Protein AF-A0A9P7BJ78-F1 (afdb_monomer_lite)

Structure (mmCIF, N/CA/C/O backbone):
data_AF-A0A9P7BJ78-F1
#
_entry.id   AF-A0A9P7BJ78-F1
#
loop_
_atom_site.group_PDB
_atom_site.id
_atom_site.type_symbol
_atom_site.label_atom_id
_atom_site.label_alt_id
_atom_site.label_comp_id
_atom_site.label_asym_id
_atom_site.label_entity_id
_atom_site.label_seq_id
_atom_site.pdbx_PDB_ins_code
_atom_site.Cartn_x
_atom_site.Cartn_y
_atom_site.Cartn_z
_atom_site.occupancy
_atom_site.B_iso_or_equiv
_atom_site.auth_seq_id
_atom_site.auth_comp_id
_atom_site.auth_asym_id
_atom_site.auth_atom_id
_atom_site.pdbx_PDB_model_num
ATOM 1 N N . MET A 1 1 ? 22.938 -1.526 15.976 1.00 48.50 1 MET A N 1
ATOM 2 C CA . MET A 1 1 ? 23.936 -1.817 17.031 1.00 48.50 1 MET A CA 1
ATOM 3 C C . MET A 1 1 ? 25.176 -2.403 16.374 1.00 48.50 1 MET A C 1
ATOM 5 O O . MET A 1 1 ? 25.022 -3.324 15.586 1.00 48.50 1 MET A O 1
ATOM 9 N N . GLY A 1 2 ? 26.363 -1.839 16.622 1.00 71.44 2 GLY A N 1
ATOM 10 C CA . GLY A 1 2 ? 27.631 -2.376 16.109 1.00 71.44 2 GLY A CA 1
ATOM 11 C C . GLY A 1 2 ? 28.585 -1.381 15.440 1.00 71.44 2 GLY A C 1
ATOM 12 O O . GLY A 1 2 ? 29.592 -1.826 14.941 1.00 71.44 2 GLY A O 1
ATOM 13 N N . LEU A 1 3 ? 28.335 -0.074 15.386 1.00 77.94 3 LEU A N 1
ATOM 14 C CA . LEU A 1 3 ? 29.114 0.874 14.555 1.00 77.94 3 LEU A CA 1
ATOM 15 C C . LEU A 1 3 ? 30.583 1.090 14.963 1.00 77.94 3 LEU A C 1
ATOM 17 O O . LEU A 1 3 ? 31.305 1.812 14.283 1.00 77.94 3 LEU A O 1
ATOM 21 N N . VAL A 1 4 ? 31.028 0.485 16.060 1.00 85.25 4 VAL A N 1
ATOM 22 C CA . VAL A 1 4 ? 32.379 0.651 16.591 1.00 85.25 4 VAL A CA 1
ATOM 23 C C . VAL A 1 4 ? 33.010 -0.701 16.902 1.00 85.25 4 VAL A C 1
ATOM 25 O O . VAL A 1 4 ? 32.317 -1.633 17.315 1.00 85.25 4 VAL A O 1
ATOM 28 N N . ILE A 1 5 ? 34.322 -0.789 16.694 1.00 82.81 5 ILE A N 1
ATOM 29 C CA . ILE A 1 5 ? 35.184 -1.910 17.082 1.00 82.81 5 ILE A CA 1
ATOM 30 C C . ILE A 1 5 ? 36.215 -1.382 18.082 1.00 82.81 5 ILE A C 1
ATOM 32 O O . ILE A 1 5 ? 36.812 -0.331 17.863 1.00 82.81 5 ILE A O 1
ATOM 36 N N . GLY A 1 6 ? 36.414 -2.103 19.186 1.00 86.38 6 GLY A N 1
ATOM 37 C CA . GLY A 1 6 ? 37.471 -1.819 20.156 1.00 86.38 6 GLY A CA 1
ATOM 38 C C . GLY A 1 6 ? 38.662 -2.751 19.956 1.00 86.38 6 GLY A C 1
ATOM 39 O O . GLY A 1 6 ? 38.485 -3.968 19.961 1.00 86.38 6 GLY A O 1
ATOM 40 N N . GLU A 1 7 ? 39.864 -2.191 19.822 1.00 85.38 7 GLU A N 1
ATOM 41 C CA . GLU A 1 7 ? 41.129 -2.930 19.819 1.00 85.38 7 GLU A CA 1
ATOM 42 C C . GLU A 1 7 ? 41.904 -2.632 21.111 1.00 85.38 7 GLU A C 1
ATOM 44 O O . GLU A 1 7 ? 42.214 -1.477 21.429 1.00 85.38 7 GLU A O 1
ATOM 49 N N . ILE A 1 8 ? 42.227 -3.679 21.878 1.00 84.00 8 ILE A N 1
ATOM 50 C CA . ILE A 1 8 ? 42.949 -3.543 23.151 1.00 84.00 8 ILE A CA 1
ATOM 51 C C . ILE A 1 8 ? 44.309 -2.877 22.895 1.00 84.00 8 ILE A C 1
ATOM 53 O O . ILE A 1 8 ? 45.098 -3.343 22.079 1.00 84.00 8 ILE A O 1
ATOM 57 N N . GLY A 1 9 ? 44.574 -1.772 23.598 1.00 87.88 9 GLY A N 1
ATOM 58 C CA . GLY A 1 9 ? 45.822 -1.005 23.490 1.00 87.88 9 GLY A CA 1
ATOM 59 C C . GLY A 1 9 ? 45.888 -0.014 22.322 1.00 87.88 9 GLY A C 1
ATOM 60 O O . GLY A 1 9 ? 46.856 0.734 22.234 1.00 87.88 9 GLY A O 1
ATOM 61 N N . ARG A 1 10 ? 44.873 0.027 21.447 1.00 82.19 10 ARG A N 1
ATOM 62 C CA . ARG A 1 10 ? 44.829 0.924 20.272 1.00 82.19 10 ARG A CA 1
ATOM 63 C C . ARG A 1 10 ? 43.605 1.839 20.250 1.00 82.19 10 ARG A C 1
ATOM 65 O O . ARG A 1 10 ? 43.621 2.868 19.585 1.00 82.19 10 ARG A O 1
ATOM 72 N N . GLY A 1 11 ? 42.590 1.513 21.048 1.00 89.00 11 GLY A N 1
ATOM 73 C CA . GLY A 1 11 ? 41.412 2.346 21.259 1.00 89.00 11 GLY A CA 1
ATOM 74 C C . GLY A 1 11 ? 40.192 1.843 20.496 1.00 89.00 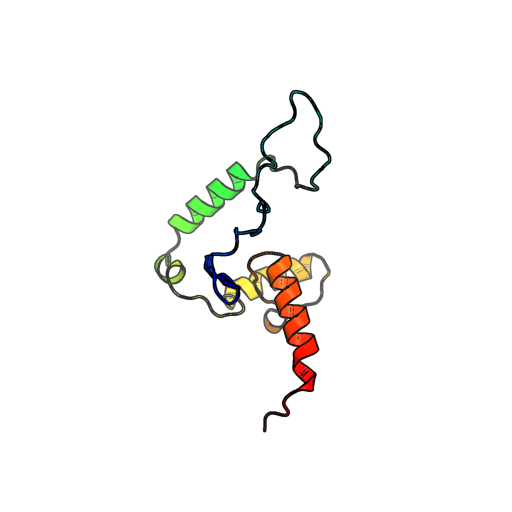11 GLY A C 1
ATOM 75 O O . GLY A 1 11 ? 40.115 0.681 20.097 1.00 89.00 11 GLY A O 1
ATOM 76 N N . THR A 1 12 ? 39.209 2.724 20.339 1.00 90.81 12 THR A N 1
ATOM 77 C CA . THR A 1 12 ? 37.926 2.411 19.705 1.00 90.81 12 THR A CA 1
ATOM 78 C C . THR A 1 12 ? 37.847 3.103 18.357 1.00 90.81 12 THR A C 1
ATOM 80 O O . THR A 1 12 ? 37.977 4.322 18.270 1.00 90.81 12 THR A O 1
ATOM 83 N N . TYR A 1 13 ? 37.589 2.325 17.315 1.00 83.88 13 TYR A N 1
ATOM 84 C CA . TYR A 1 13 ? 37.476 2.793 15.943 1.00 83.88 13 TYR A CA 1
ATOM 85 C C . TYR A 1 13 ? 36.028 2.703 15.479 1.00 83.88 13 TYR A C 1
ATOM 87 O O . TYR A 1 13 ? 35.292 1.781 15.839 1.00 83.88 13 TYR A O 1
ATOM 95 N N . VAL A 1 14 ? 35.613 3.658 14.650 1.00 85.38 14 VAL A N 1
ATOM 96 C CA . VAL A 1 14 ? 34.352 3.550 13.915 1.00 85.38 14 VAL A CA 1
ATOM 97 C C . VAL A 1 14 ? 34.566 2.515 12.818 1.00 85.38 14 VAL A C 1
ATOM 99 O O . VAL A 1 14 ? 35.480 2.653 12.007 1.00 85.38 14 VAL A O 1
ATOM 102 N N . ARG A 1 15 ? 33.756 1.452 12.812 1.00 75.00 15 ARG A N 1
ATOM 103 C CA . ARG A 1 15 ? 33.815 0.450 11.749 1.00 75.00 15 ARG A CA 1
ATOM 104 C C . ARG A 1 15 ? 33.425 1.135 10.443 1.00 75.00 15 ARG A C 1
ATOM 106 O O . ARG A 1 15 ? 32.388 1.797 10.397 1.00 75.00 15 ARG A O 1
ATOM 113 N N . GLU A 1 16 ? 34.219 0.929 9.395 1.00 67.69 16 GLU A N 1
ATOM 114 C CA . GLU A 1 16 ? 33.847 1.323 8.039 1.00 67.69 16 GLU A CA 1
ATOM 115 C C . GLU A 1 16 ? 32.436 0.799 7.752 1.00 67.69 16 GLU A C 1
ATOM 117 O O . GLU A 1 16 ? 32.112 -0.364 8.030 1.00 67.69 16 GLU A O 1
ATOM 122 N N . ALA A 1 17 ? 31.549 1.680 7.299 1.00 61.41 17 ALA A N 1
ATOM 123 C CA . ALA A 1 17 ? 30.195 1.282 6.983 1.00 61.41 17 ALA A CA 1
ATOM 124 C C . ALA A 1 17 ? 30.240 0.351 5.764 1.00 61.41 17 ALA A C 1
ATOM 126 O O . ALA A 1 17 ? 30.045 0.785 4.637 1.00 61.41 17 ALA A O 1
ATOM 127 N N . PHE A 1 18 ? 30.390 -0.957 5.986 1.00 57.66 18 PHE A N 1
ATOM 128 C CA . PHE A 1 18 ? 29.822 -1.972 5.100 1.00 57.66 18 PHE A CA 1
ATOM 129 C C . PHE A 1 18 ? 28.303 -1.943 5.280 1.00 57.66 18 PHE A C 1
ATOM 131 O O . PHE A 1 18 ? 27.667 -2.865 5.783 1.00 57.66 18 PHE A O 1
ATOM 138 N N . GLY A 1 19 ? 27.728 -0.788 4.980 1.00 50.78 19 GLY A N 1
ATOM 139 C CA . GLY A 1 19 ? 26.309 -0.551 4.929 1.00 50.78 19 GLY A CA 1
ATOM 140 C C . GLY A 1 19 ? 26.002 -0.447 3.464 1.00 50.78 19 GLY A C 1
ATOM 141 O O . GLY A 1 19 ? 26.400 0.541 2.861 1.00 50.78 19 GLY A O 1
ATOM 142 N N . ALA A 1 20 ? 25.383 -1.508 2.944 1.00 55.41 20 ALA A N 1
ATOM 143 C CA . ALA A 1 20 ? 24.626 -1.530 1.711 1.00 55.41 20 ALA A CA 1
ATOM 144 C C . ALA A 1 20 ? 25.075 -0.437 0.736 1.00 55.41 20 ALA A C 1
ATOM 146 O O . ALA A 1 20 ? 24.564 0.684 0.797 1.00 55.41 20 ALA A O 1
ATOM 147 N N . GLN A 1 21 ? 25.939 -0.787 -0.231 1.00 53.22 21 GLN A N 1
ATOM 148 C CA . GLN A 1 21 ? 25.643 -0.272 -1.567 1.00 53.22 21 GLN A CA 1
ATOM 149 C C . GLN A 1 21 ? 24.161 -0.528 -1.700 1.00 53.22 21 GLN A C 1
ATOM 151 O O . GLN A 1 21 ? 23.744 -1.686 -1.565 1.00 53.22 21 GLN A O 1
ATOM 156 N N . GLY A 1 22 ? 23.376 0.547 -1.648 1.00 48.47 22 GLY A N 1
ATOM 157 C CA . GLY A 1 22 ? 21.963 0.383 -1.439 1.00 48.47 22 GLY A CA 1
ATOM 158 C C . GLY A 1 22 ? 21.486 -0.607 -2.490 1.00 48.47 22 GLY A C 1
ATOM 159 O O . GLY A 1 22 ? 22.097 -0.778 -3.551 1.00 48.47 22 GLY A O 1
ATOM 160 N N . MET A 1 23 ? 20.274 -1.086 -2.324 1.00 48.94 23 MET A N 1
ATOM 161 C CA . MET A 1 23 ? 19.417 -0.996 -3.496 1.00 48.94 23 MET A CA 1
ATOM 162 C C . MET A 1 23 ? 19.302 0.499 -3.859 1.00 48.94 23 MET A C 1
ATOM 164 O O . MET A 1 23 ? 18.253 1.110 -3.705 1.00 48.94 23 MET A O 1
ATOM 168 N N . ALA A 1 24 ? 20.420 1.142 -4.214 1.00 47.59 24 ALA A N 1
ATOM 169 C CA . ALA A 1 24 ? 20.447 2.369 -4.932 1.00 47.59 24 ALA A CA 1
ATOM 170 C C . ALA A 1 24 ? 19.634 2.000 -6.152 1.00 47.59 24 ALA A C 1
ATOM 172 O O . ALA A 1 24 ? 19.904 1.001 -6.829 1.00 47.59 24 ALA A O 1
ATOM 173 N N . CYS A 1 25 ? 18.591 2.774 -6.385 1.00 48.50 25 CYS A N 1
ATOM 174 C CA . CYS A 1 25 ? 17.956 2.860 -7.678 1.00 48.50 25 CYS A CA 1
ATOM 175 C C . CYS A 1 25 ? 18.974 3.380 -8.718 1.00 48.50 25 CYS A C 1
ATOM 177 O O . CYS A 1 25 ? 18.691 4.332 -9.426 1.00 48.50 25 CYS A O 1
ATOM 179 N N . ASP A 1 26 ? 20.148 2.759 -8.832 1.00 47.53 26 ASP A N 1
ATOM 180 C CA . ASP A 1 26 ? 21.079 2.879 -9.952 1.00 47.53 26 ASP A CA 1
ATOM 181 C C . ASP A 1 26 ? 20.598 2.041 -11.143 1.00 47.53 26 ASP A C 1
ATOM 183 O O . ASP A 1 26 ? 21.270 1.921 -12.160 1.00 47.53 26 ASP A O 1
ATOM 187 N N . MET A 1 27 ? 19.372 1.522 -11.066 1.00 52.94 27 MET A N 1
ATOM 188 C CA . MET A 1 27 ? 18.676 0.883 -12.177 1.00 52.94 27 MET A CA 1
ATOM 189 C C . MET A 1 27 ? 18.346 1.865 -13.323 1.00 52.94 27 MET A C 1
ATOM 191 O O . MET A 1 27 ? 17.849 1.457 -14.364 1.00 52.94 27 MET A O 1
ATOM 195 N N . LEU A 1 28 ? 18.591 3.169 -13.139 1.00 52.75 28 LEU A N 1
ATOM 196 C CA . LEU A 1 28 ? 18.371 4.207 -14.153 1.00 52.75 28 LEU A CA 1
ATOM 197 C C . LEU A 1 28 ? 19.614 4.536 -14.991 1.00 52.75 28 LEU A C 1
ATOM 199 O O . LEU A 1 28 ? 19.520 5.349 -15.912 1.00 52.75 28 LEU A O 1
ATOM 203 N N . ALA A 1 29 ? 20.759 3.895 -14.740 1.00 53.47 29 ALA A N 1
ATOM 204 C CA . ALA A 1 29 ? 21.894 3.963 -15.652 1.00 53.47 29 ALA A CA 1
ATOM 205 C C . ALA A 1 29 ? 21.656 2.999 -16.823 1.00 53.47 29 ALA A C 1
ATOM 207 O O . ALA A 1 29 ? 22.213 1.905 -16.877 1.00 53.47 29 ALA A O 1
ATOM 208 N N . GLY A 1 30 ? 20.789 3.404 -17.755 1.00 56.53 30 GLY A N 1
ATOM 209 C CA . GLY A 1 30 ? 20.572 2.683 -19.002 1.00 56.53 30 GLY A CA 1
ATOM 210 C C . GLY A 1 30 ? 21.911 2.421 -19.689 1.00 56.53 30 GLY A C 1
ATOM 211 O O . GLY A 1 30 ? 22.586 3.353 -20.130 1.00 56.53 30 GLY A O 1
ATOM 212 N N . LEU A 1 31 ? 22.305 1.150 -19.763 1.00 56.50 31 LEU A N 1
ATOM 213 C CA . LEU A 1 31 ? 23.425 0.718 -20.586 1.00 56.50 31 LEU A CA 1
ATOM 214 C C . LEU A 1 31 ? 23.106 1.134 -22.024 1.00 56.50 31 LEU A C 1
ATOM 216 O O . LEU A 1 31 ? 22.100 0.703 -22.589 1.00 56.50 31 LEU A O 1
ATOM 220 N N . GLY A 1 32 ? 23.920 2.031 -22.583 1.00 57.91 32 GLY A N 1
ATOM 221 C CA . GLY A 1 32 ? 23.689 2.650 -23.886 1.00 57.91 32 GLY A CA 1
ATOM 222 C C . GLY A 1 32 ? 23.173 1.663 -24.939 1.00 57.91 32 GLY A C 1
ATOM 223 O O . GLY A 1 32 ? 23.845 0.692 -25.274 1.00 57.91 32 GLY A O 1
ATOM 224 N N . GLY A 1 33 ? 21.964 1.919 -25.445 1.00 67.44 33 GLY A N 1
ATOM 225 C CA . GLY A 1 33 ? 21.356 1.203 -26.573 1.00 67.44 33 GLY A CA 1
ATOM 226 C C . GLY A 1 33 ? 20.914 -0.247 -26.327 1.00 67.44 33 GLY A C 1
ATOM 227 O O . GLY A 1 33 ? 20.407 -0.864 -27.262 1.00 67.44 33 GLY A O 1
ATOM 228 N N . GLY A 1 34 ? 21.085 -0.803 -25.123 1.00 75.00 34 GLY A N 1
ATOM 229 C CA . GLY A 1 34 ? 20.708 -2.184 -24.799 1.00 75.00 34 GLY A CA 1
ATOM 230 C C . GLY A 1 34 ? 19.293 -2.325 -24.224 1.00 75.00 34 GLY A C 1
ATOM 231 O O . GLY A 1 34 ? 18.765 -1.401 -23.610 1.00 75.00 34 GLY A O 1
ATOM 232 N N . ILE A 1 35 ? 18.684 -3.505 -24.391 1.00 74.69 35 ILE A N 1
ATOM 233 C CA . ILE A 1 35 ? 17.485 -3.893 -23.630 1.00 74.69 35 ILE A CA 1
ATOM 234 C C . ILE A 1 35 ? 17.952 -4.386 -22.258 1.00 74.69 35 ILE A C 1
ATOM 236 O O . ILE A 1 35 ? 18.639 -5.404 -22.173 1.00 74.69 35 ILE A O 1
ATOM 240 N N . ASP A 1 36 ? 17.580 -3.670 -21.199 1.00 73.94 36 ASP A N 1
ATOM 241 C CA . ASP A 1 36 ? 17.869 -4.079 -19.826 1.00 73.94 36 ASP A CA 1
ATOM 242 C C . ASP A 1 36 ? 16.860 -5.140 -19.354 1.00 73.94 36 ASP A C 1
ATOM 244 O O . ASP A 1 36 ? 15.654 -4.901 -19.308 1.00 73.94 36 ASP A O 1
ATOM 248 N N . LEU A 1 37 ? 17.373 -6.328 -19.027 1.00 81.75 37 LEU A N 1
ATOM 249 C CA . LEU A 1 37 ? 16.614 -7.468 -18.503 1.00 81.75 37 LEU A CA 1
ATOM 250 C C . LEU A 1 37 ? 16.956 -7.770 -17.035 1.00 81.75 37 LEU A C 1
ATOM 252 O O . LEU A 1 37 ? 16.538 -8.799 -16.505 1.00 81.75 37 LEU A O 1
ATOM 256 N N . ASN A 1 38 ? 17.739 -6.909 -16.378 1.00 79.25 38 ASN A N 1
ATOM 257 C CA . ASN A 1 38 ? 18.182 -7.095 -14.999 1.00 79.25 38 ASN A CA 1
ATOM 258 C C . ASN A 1 38 ? 17.014 -7.014 -14.006 1.00 79.25 38 ASN A C 1
ATOM 260 O O . ASN A 1 38 ? 16.998 -7.721 -12.998 1.00 79.25 38 ASN A O 1
ATOM 264 N N . ALA A 1 39 ? 16.008 -6.195 -14.318 1.00 71.25 39 ALA A N 1
ATOM 265 C CA . ALA A 1 39 ? 14.864 -5.967 -13.455 1.00 71.25 39 ALA A CA 1
ATOM 266 C C . ALA A 1 39 ? 13.535 -6.310 -14.129 1.00 71.25 39 ALA A C 1
ATOM 268 O O . ALA A 1 39 ? 13.239 -5.887 -15.244 1.00 71.25 39 ALA A O 1
ATOM 269 N N . ASN A 1 40 ? 12.670 -7.003 -13.386 1.00 75.50 40 ASN A N 1
ATOM 270 C CA . ASN A 1 40 ? 11.268 -7.191 -13.751 1.00 75.50 40 ASN A CA 1
ATOM 271 C C . ASN A 1 40 ? 10.448 -5.960 -13.329 1.00 75.50 40 ASN A C 1
ATOM 273 O O . ASN A 1 40 ? 9.651 -6.013 -12.388 1.00 75.50 40 ASN A O 1
ATOM 277 N N . MET A 1 41 ? 10.712 -4.820 -13.968 1.00 73.25 41 MET A N 1
ATOM 278 C CA . MET A 1 41 ? 9.969 -3.586 -13.734 1.00 73.25 41 MET A CA 1
ATOM 279 C C . MET A 1 41 ? 8.805 -3.506 -14.734 1.00 73.25 41 MET A C 1
ATOM 281 O O . MET A 1 41 ? 9.039 -3.584 -15.942 1.00 73.25 41 MET A O 1
ATOM 285 N N . PRO A 1 42 ? 7.546 -3.355 -14.283 1.00 74.06 42 PRO A N 1
ATOM 286 C CA . PRO A 1 42 ? 6.430 -3.202 -15.206 1.00 74.06 42 PRO A CA 1
ATOM 287 C C . PRO A 1 42 ? 6.601 -1.939 -16.056 1.00 74.06 42 PRO A C 1
ATOM 289 O O . PRO A 1 42 ? 7.001 -0.884 -15.562 1.00 74.06 42 PRO A O 1
ATOM 292 N N . THR A 1 43 ? 6.253 -2.033 -17.338 1.00 73.25 43 THR A N 1
ATOM 293 C CA . THR A 1 43 ? 6.285 -0.885 -18.248 1.00 73.25 43 THR A CA 1
ATOM 294 C C . THR A 1 43 ? 5.277 0.177 -17.804 1.00 73.25 43 THR A C 1
ATOM 296 O O . THR A 1 43 ? 4.096 -0.126 -17.624 1.00 73.25 43 THR A O 1
ATOM 299 N N . ALA A 1 44 ? 5.713 1.430 -17.675 1.00 75.44 44 ALA A N 1
ATOM 300 C CA . ALA A 1 44 ? 4.905 2.522 -17.125 1.00 75.44 44 ALA A CA 1
ATOM 301 C C . ALA A 1 44 ? 4.074 3.305 -18.168 1.00 75.44 44 ALA A C 1
ATOM 303 O O . ALA A 1 44 ? 3.661 4.434 -17.902 1.00 75.44 44 ALA A O 1
ATOM 304 N N . PHE A 1 45 ? 3.822 2.748 -19.360 1.00 82.00 45 PHE A N 1
ATOM 305 C CA . PHE A 1 45 ? 3.112 3.461 -20.432 1.00 82.00 45 PHE A CA 1
ATOM 306 C C . PHE A 1 45 ? 1.742 3.983 -19.963 1.00 82.00 45 PHE A C 1
ATOM 308 O O . PHE A 1 45 ? 0.886 3.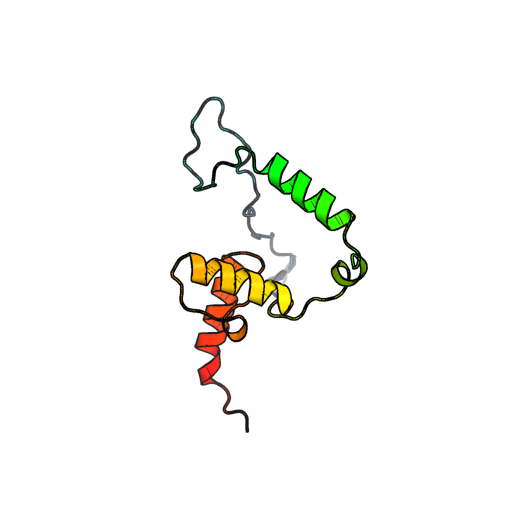215 -19.531 1.00 82.00 45 PHE A O 1
ATOM 315 N N . GLY A 1 46 ? 1.539 5.302 -20.033 1.00 85.38 46 GLY A N 1
ATOM 316 C CA . GLY A 1 46 ? 0.287 5.970 -19.656 1.00 85.38 46 GLY A CA 1
ATOM 317 C C . GLY A 1 46 ? -0.002 6.057 -18.150 1.00 85.38 46 GLY A C 1
ATOM 318 O O . GLY A 1 46 ? -0.994 6.686 -17.763 1.00 85.38 46 GLY A O 1
ATOM 319 N N . GLN A 1 47 ? 0.843 5.478 -17.285 1.00 88.38 47 GLN A N 1
ATOM 320 C CA . GLN A 1 47 ? 0.668 5.570 -15.829 1.00 88.38 47 GLN A CA 1
ATOM 321 C C . GLN A 1 47 ? 0.838 7.004 -15.321 1.00 88.38 47 GLN A C 1
ATOM 323 O O . GLN A 1 47 ? 0.167 7.407 -14.376 1.00 88.38 47 GLN A O 1
ATOM 328 N N . ASP A 1 48 ? 1.679 7.802 -15.977 1.00 91.50 48 ASP A N 1
ATOM 329 C CA . ASP A 1 48 ? 1.883 9.219 -15.679 1.00 91.50 48 ASP A CA 1
ATOM 330 C C . ASP A 1 48 ? 0.575 10.026 -15.799 1.00 91.50 48 ASP A C 1
ATOM 332 O O . ASP A 1 48 ? 0.242 10.841 -14.936 1.00 91.50 48 ASP A O 1
ATOM 336 N N . THR A 1 49 ? -0.211 9.753 -16.841 1.00 93.94 49 THR A N 1
ATOM 337 C CA . THR A 1 49 ? -1.497 10.401 -17.103 1.00 93.94 49 THR A CA 1
ATOM 338 C C . THR A 1 49 ? -2.549 9.953 -16.090 1.00 93.94 49 THR A C 1
ATOM 340 O O . THR A 1 49 ? -3.303 10.782 -15.571 1.00 93.94 49 THR A O 1
ATOM 343 N N . GLN A 1 50 ? -2.580 8.659 -15.760 1.00 93.44 50 GLN A N 1
ATOM 344 C CA . GLN A 1 50 ? -3.470 8.117 -14.730 1.00 93.44 50 GLN A CA 1
ATOM 345 C C . GLN A 1 50 ? -3.157 8.706 -13.351 1.00 93.44 50 GLN A C 1
ATOM 347 O O . GLN A 1 50 ? -4.066 9.187 -12.671 1.00 93.44 50 GLN A O 1
ATOM 352 N N . LEU A 1 51 ? -1.877 8.752 -12.978 1.00 93.44 51 LEU A N 1
ATOM 353 C CA . LEU A 1 51 ? -1.413 9.333 -11.723 1.00 93.44 51 LEU A CA 1
ATOM 354 C C . LEU A 1 51 ? -1.757 10.822 -11.651 1.00 93.44 51 LEU A C 1
ATOM 356 O O . LEU A 1 51 ? -2.328 11.279 -10.663 1.00 93.44 51 LEU A O 1
ATOM 360 N N . ARG A 1 52 ? -1.501 11.576 -12.725 1.00 95.69 52 ARG A N 1
ATOM 361 C CA . ARG A 1 52 ? -1.859 12.999 -12.807 1.00 95.69 52 ARG A CA 1
ATOM 362 C C . ARG A 1 52 ? -3.354 13.223 -12.591 1.00 95.69 52 ARG A C 1
ATOM 364 O O . ARG A 1 52 ? -3.736 14.144 -11.867 1.00 95.69 52 ARG A O 1
ATOM 371 N N . ARG A 1 53 ? -4.206 12.401 -13.210 1.00 96.12 53 ARG A N 1
ATOM 372 C CA . ARG A 1 53 ? -5.663 12.481 -13.039 1.00 96.12 53 ARG A CA 1
ATOM 373 C C . ARG A 1 53 ? -6.076 12.153 -11.606 1.00 96.12 53 ARG A C 1
ATOM 375 O O . ARG A 1 53 ? -6.887 12.888 -11.049 1.00 96.12 53 ARG A O 1
ATOM 382 N N . ALA A 1 54 ? -5.519 11.095 -11.019 1.00 93.62 54 ALA A N 1
ATOM 383 C CA . ALA A 1 54 ? -5.812 10.689 -9.647 1.00 93.62 54 ALA A CA 1
ATOM 384 C C . ALA A 1 54 ? -5.426 11.781 -8.640 1.00 93.62 54 ALA A C 1
ATOM 386 O O . ALA A 1 54 ? -6.242 12.153 -7.802 1.00 93.62 54 ALA A O 1
ATOM 387 N N . LEU A 1 55 ? -4.233 12.368 -8.781 1.00 94.88 55 LEU A N 1
ATOM 388 C CA . LEU A 1 55 ? -3.764 13.455 -7.919 1.00 94.88 55 LEU A CA 1
ATOM 389 C C . LEU A 1 55 ? -4.631 14.713 -8.046 1.00 94.88 55 LEU A C 1
ATOM 391 O O . LEU A 1 55 ? -4.985 15.307 -7.032 1.00 94.88 55 LEU A O 1
ATOM 395 N N . ARG A 1 56 ? -5.032 15.096 -9.269 1.00 95.50 56 ARG A N 1
ATOM 396 C CA . ARG A 1 56 ? -5.955 16.226 -9.479 1.00 95.50 56 ARG A CA 1
ATOM 397 C C . ARG A 1 56 ? -7.322 15.967 -8.850 1.00 95.50 56 ARG A C 1
ATOM 399 O O . ARG A 1 56 ? -7.913 16.876 -8.277 1.00 95.50 56 ARG A O 1
ATOM 406 N N . HIS A 1 57 ? -7.835 14.746 -8.980 1.00 92.94 57 HIS A N 1
ATOM 407 C CA . HIS A 1 57 ? -9.104 14.381 -8.367 1.00 92.94 57 HIS A CA 1
ATOM 408 C C . HIS A 1 57 ? -9.006 14.461 -6.842 1.00 92.94 57 HIS A C 1
ATOM 410 O O . HIS A 1 57 ? -9.851 15.099 -6.223 1.00 92.94 57 HIS A O 1
ATOM 416 N N . LEU A 1 58 ? -7.939 13.904 -6.262 1.00 91.75 58 LEU A N 1
ATOM 417 C CA . LEU A 1 58 ? -7.676 13.919 -4.826 1.00 91.75 58 LEU A CA 1
ATOM 418 C C . LEU A 1 58 ? -7.548 15.346 -4.276 1.00 91.75 58 LEU A C 1
ATOM 420 O O . LEU A 1 58 ? -8.151 15.652 -3.255 1.00 91.75 58 LEU A O 1
ATOM 424 N N . SER A 1 59 ? -6.848 16.242 -4.984 1.00 93.00 59 SER A N 1
ATOM 425 C CA . SER A 1 59 ? -6.710 17.651 -4.578 1.00 93.00 59 SER A CA 1
ATOM 426 C C . SER A 1 59 ? -8.022 18.441 -4.605 1.00 93.00 59 SER A C 1
ATOM 428 O O . SER A 1 59 ? -8.068 19.559 -4.108 1.00 93.00 59 SER A O 1
ATOM 430 N N . GLN A 1 60 ? -9.064 17.902 -5.240 1.00 92.56 60 GLN A N 1
ATOM 431 C CA . GLN A 1 60 ? -10.396 18.505 -5.322 1.00 92.56 60 GLN A CA 1
ATOM 432 C C . GLN A 1 60 ? -11.400 17.843 -4.361 1.00 92.56 60 GLN A C 1
ATOM 434 O O . GLN A 1 60 ? -12.543 18.290 -4.292 1.00 92.56 60 GLN A O 1
ATOM 439 N N . GLN A 1 61 ? -11.012 16.775 -3.650 1.00 85.88 61 GLN A N 1
ATOM 440 C CA . GLN A 1 61 ? -11.868 16.109 -2.663 1.00 85.88 61 GLN A CA 1
ATOM 441 C C . GLN A 1 61 ? -11.866 16.850 -1.317 1.00 85.88 61 GLN A C 1
ATOM 443 O O . GLN A 1 61 ? -10.939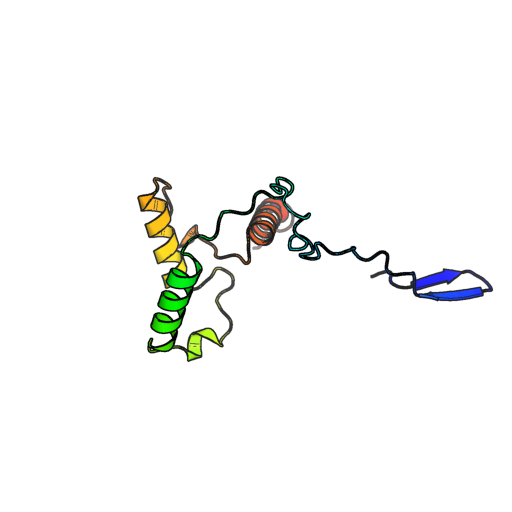 17.589 -0.995 1.00 85.88 61 GLN A O 1
ATOM 448 N N . GLY A 1 62 ? -12.927 16.643 -0.532 1.00 78.44 62 GLY A N 1
ATOM 449 C CA . GLY A 1 62 ? -13.241 17.476 0.634 1.00 78.44 62 GLY A CA 1
ATOM 450 C C . GLY A 1 62 ? -12.388 17.260 1.887 1.00 78.44 62 GLY A C 1
ATOM 451 O O . GLY A 1 62 ? -12.263 18.191 2.672 1.00 78.44 62 GLY A O 1
ATOM 452 N N . ASP A 1 63 ? -11.791 16.082 2.088 1.00 82.81 63 ASP A N 1
ATOM 453 C CA . ASP A 1 63 ? -11.066 15.757 3.329 1.00 82.81 63 ASP A CA 1
ATOM 454 C C . ASP A 1 63 ? -9.575 15.481 3.075 1.00 82.81 63 ASP A C 1
ATOM 456 O O . ASP A 1 63 ? -9.056 14.374 3.247 1.00 82.81 63 ASP A O 1
ATOM 460 N N . LEU A 1 64 ? -8.884 16.513 2.585 1.00 86.50 64 LEU A N 1
ATOM 461 C CA . LEU A 1 64 ? -7.427 16.513 2.423 1.00 86.50 64 LEU A CA 1
ATOM 462 C C . LEU A 1 64 ? -6.704 16.489 3.775 1.00 86.50 64 LEU A C 1
ATOM 464 O O . LEU A 1 64 ? -5.623 15.912 3.873 1.00 86.50 64 LEU A O 1
ATOM 468 N N . GLU A 1 65 ? -7.295 17.084 4.814 1.00 88.12 65 GLU A N 1
ATOM 469 C CA . GLU A 1 65 ? -6.711 17.130 6.156 1.00 88.12 65 GLU A CA 1
ATOM 470 C C . GLU A 1 65 ? -6.537 15.725 6.734 1.00 88.12 65 GLU A C 1
ATOM 472 O O . GLU A 1 65 ? -5.465 15.409 7.253 1.00 88.12 65 GLU A O 1
ATOM 477 N N . ALA A 1 66 ? -7.511 14.827 6.541 1.00 84.56 66 ALA A N 1
ATOM 478 C CA . ALA A 1 66 ? -7.368 13.443 6.970 1.00 84.56 66 ALA A CA 1
ATOM 479 C C . ALA A 1 66 ? -6.129 12.753 6.381 1.00 84.56 66 ALA A C 1
ATOM 481 O O . ALA A 1 66 ? -5.587 11.849 7.018 1.00 84.56 66 ALA A O 1
ATOM 482 N N . LEU A 1 67 ? -5.667 13.129 5.177 1.00 85.31 67 LEU A N 1
ATOM 483 C CA . LEU A 1 67 ? -4.458 12.555 4.556 1.00 85.31 67 LEU A CA 1
ATOM 484 C C . LEU A 1 67 ? -3.167 12.931 5.297 1.00 85.31 67 LEU A C 1
ATOM 486 O O . LEU A 1 67 ? -2.173 12.224 5.156 1.00 85.31 67 LEU A O 1
ATOM 490 N N . LEU A 1 68 ? -3.180 14.009 6.084 1.00 90.44 68 LEU A N 1
ATOM 491 C CA . LEU A 1 68 ? -2.037 14.463 6.883 1.00 90.44 68 LEU A CA 1
ATOM 492 C C . LEU A 1 68 ? -1.973 13.785 8.256 1.00 90.44 68 LEU A C 1
ATOM 494 O O . LEU A 1 68 ? -0.954 13.854 8.941 1.00 90.44 68 LEU A O 1
ATOM 498 N N . LEU A 1 69 ? -3.058 13.128 8.661 1.00 90.25 69 LEU A N 1
ATOM 499 C CA . LEU A 1 69 ? -3.146 12.426 9.931 1.00 90.25 69 LEU A CA 1
ATOM 500 C C . LEU A 1 69 ? -2.603 11.001 9.815 1.00 90.25 69 LEU A C 1
ATOM 502 O O . LEU A 1 69 ? -2.583 10.389 8.740 1.00 90.25 69 LEU A O 1
ATOM 506 N N . TYR A 1 70 ? -2.207 10.444 10.960 1.00 90.25 70 TYR A N 1
ATOM 507 C CA . TYR A 1 70 ? -1.866 9.030 11.048 1.00 90.25 70 TYR A CA 1
ATOM 508 C C . TYR A 1 70 ? -3.037 8.167 10.594 1.00 90.25 70 TYR A C 1
ATOM 510 O O . TYR A 1 70 ? -4.172 8.329 11.042 1.00 90.25 70 TYR A O 1
ATOM 518 N N . GLN A 1 71 ? -2.728 7.215 9.720 1.00 88.81 71 GLN A N 1
ATOM 519 C CA . GLN A 1 71 ? -3.703 6.243 9.260 1.00 88.81 71 GLN A CA 1
ATOM 520 C C . GLN A 1 71 ? -3.795 5.059 10.216 1.00 88.81 71 GLN A C 1
ATOM 522 O O . GLN A 1 71 ? -2.804 4.725 10.876 1.00 88.81 71 GLN A O 1
ATOM 527 N N . PRO A 1 72 ? -4.961 4.390 10.288 1.00 91.44 72 PRO A N 1
ATOM 528 C CA . PRO A 1 72 ? -5.070 3.138 11.016 1.00 91.44 72 PRO A CA 1
ATOM 529 C C . PRO A 1 72 ? -3.992 2.150 10.537 1.00 91.44 72 PRO A C 1
ATOM 531 O O . PRO A 1 72 ? -3.730 2.095 9.333 1.00 91.44 72 PRO A O 1
ATOM 534 N N . PRO A 1 73 ? -3.407 1.322 11.422 1.00 89.69 73 PRO A N 1
ATOM 535 C CA . PRO A 1 73 ? -2.277 0.455 11.068 1.00 89.69 73 PRO A CA 1
ATOM 536 C C . PRO A 1 73 ? -2.529 -0.509 9.899 1.00 89.69 73 PRO A C 1
ATOM 538 O O . PRO A 1 73 ? -1.585 -0.933 9.243 1.00 89.69 73 PRO A O 1
ATOM 541 N N . LEU A 1 74 ? -3.793 -0.865 9.642 1.00 92.75 74 LEU A N 1
ATOM 542 C CA . LEU A 1 74 ? -4.198 -1.757 8.548 1.00 92.75 74 LEU A CA 1
ATOM 543 C C . LEU A 1 74 ? -4.734 -1.009 7.309 1.00 92.75 74 LEU A C 1
ATOM 545 O O . LEU A 1 74 ? -5.135 -1.655 6.342 1.00 92.75 74 LEU A O 1
ATOM 549 N N . GLY A 1 75 ? -4.764 0.325 7.328 1.00 92.56 75 GLY A N 1
ATOM 550 C CA . GLY A 1 75 ? -5.418 1.169 6.323 1.00 92.56 75 GLY A CA 1
ATOM 551 C C . GLY A 1 75 ? -6.825 1.619 6.728 1.00 92.56 75 GLY A C 1
ATOM 552 O O . GLY A 1 75 ? -7.442 1.060 7.646 1.00 92.56 75 GLY A O 1
ATOM 553 N N . ARG A 1 76 ? -7.357 2.647 6.052 1.00 91.62 76 ARG A N 1
ATOM 554 C CA . ARG A 1 76 ? -8.693 3.175 6.370 1.00 91.62 76 ARG A CA 1
ATOM 555 C C . ARG A 1 76 ? -9.772 2.130 6.060 1.00 91.62 76 ARG A C 1
ATOM 557 O O . ARG A 1 76 ? -9.650 1.402 5.075 1.00 91.62 76 ARG A O 1
ATOM 564 N N . PRO A 1 77 ? -10.872 2.058 6.835 1.00 93.38 77 PRO A N 1
ATOM 565 C CA . PRO A 1 77 ? -11.960 1.113 6.570 1.00 93.38 77 PRO A CA 1
ATOM 566 C C . PRO A 1 77 ? -12.498 1.165 5.132 1.00 93.38 77 PRO A C 1
ATOM 568 O O . PRO A 1 77 ? -12.676 0.122 4.513 1.00 93.38 77 PRO A O 1
ATOM 571 N N . GLN A 1 78 ? -12.689 2.368 4.584 1.00 92.38 78 GLN A N 1
ATOM 572 C CA . GLN A 1 78 ? -13.198 2.563 3.222 1.00 92.38 78 GLN A CA 1
ATOM 573 C C . GLN A 1 78 ? -12.213 2.074 2.151 1.00 92.38 78 GLN A C 1
ATOM 575 O O . GLN A 1 78 ? -12.616 1.423 1.194 1.00 92.38 78 GLN A O 1
ATOM 580 N N . GLU A 1 79 ? -10.914 2.326 2.329 1.00 93.50 79 GLU A N 1
ATOM 581 C CA . GLU A 1 79 ? -9.881 1.861 1.397 1.00 93.50 79 GLU A CA 1
ATOM 582 C C . GLU A 1 79 ? -9.779 0.331 1.404 1.00 93.50 79 GLU A C 1
ATOM 584 O O . GLU A 1 79 ? -9.687 -0.294 0.350 1.00 93.50 79 GLU A O 1
ATOM 589 N N . ARG A 1 80 ? -9.863 -0.289 2.590 1.00 97.31 80 ARG A N 1
ATOM 590 C CA . ARG A 1 80 ? -9.895 -1.753 2.718 1.00 97.31 80 ARG A CA 1
ATOM 591 C C . ARG A 1 80 ? -11.116 -2.364 2.035 1.00 97.31 80 ARG A C 1
ATOM 593 O O . ARG A 1 80 ? -10.976 -3.407 1.404 1.00 97.31 80 ARG A O 1
ATOM 600 N N . GLN A 1 81 ? -12.279 -1.716 2.128 1.00 97.94 81 GLN A N 1
ATOM 601 C CA . GLN A 1 81 ? -13.482 -2.158 1.422 1.00 97.94 81 GLN A CA 1
ATOM 602 C C . GLN A 1 81 ? -13.306 -2.070 -0.097 1.00 97.94 81 GLN A C 1
ATOM 604 O O . GLN A 1 81 ? -13.529 -3.062 -0.781 1.00 97.94 81 GLN A O 1
ATOM 609 N N . LEU A 1 82 ? -12.814 -0.939 -0.612 1.00 97.06 82 LEU A N 1
ATOM 610 C CA . LEU A 1 82 ? -12.545 -0.765 -2.045 1.00 97.06 82 LEU A CA 1
ATOM 611 C C . LEU A 1 82 ? -11.595 -1.840 -2.592 1.00 97.06 82 LEU A C 1
ATOM 613 O O . LEU A 1 82 ? -11.819 -2.385 -3.673 1.00 97.06 82 LEU A O 1
ATOM 617 N N . VAL A 1 83 ? -10.540 -2.170 -1.842 1.00 97.56 83 VAL A N 1
ATOM 618 C CA . VAL A 1 83 ? -9.602 -3.232 -2.229 1.00 97.56 83 VAL A CA 1
ATOM 619 C C . VAL A 1 83 ? -10.250 -4.614 -2.149 1.00 97.56 83 VAL A C 1
ATOM 621 O O . VAL A 1 83 ? -10.025 -5.427 -3.043 1.00 97.56 83 VAL A O 1
ATOM 624 N N . ALA A 1 84 ? -11.065 -4.895 -1.129 1.00 98.25 84 ALA A N 1
ATOM 625 C CA . ALA A 1 84 ? -11.804 -6.153 -1.041 1.00 98.25 84 ALA A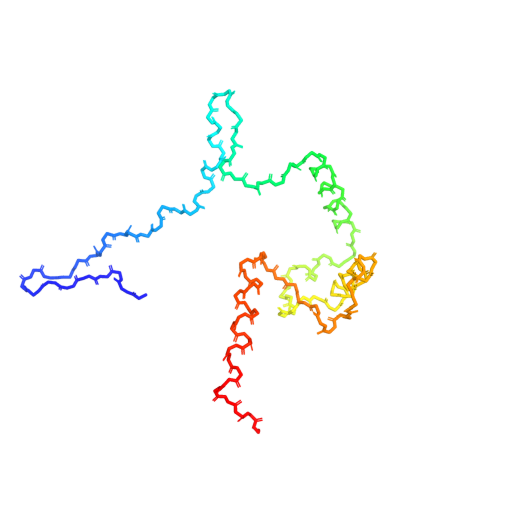 CA 1
ATOM 626 C C . ALA A 1 84 ? -12.744 -6.335 -2.244 1.00 98.25 84 ALA A C 1
ATOM 628 O O . ALA A 1 84 ? -12.707 -7.381 -2.889 1.00 98.25 84 ALA A O 1
ATOM 629 N N . ASP A 1 85 ? -13.502 -5.299 -2.606 1.00 98.38 85 ASP A N 1
ATOM 630 C CA . ASP A 1 85 ? -14.403 -5.318 -3.761 1.00 98.38 85 ASP A CA 1
ATOM 631 C C . ASP A 1 85 ? -13.629 -5.556 -5.066 1.00 98.38 85 ASP A C 1
ATOM 633 O O . ASP A 1 85 ? -14.018 -6.388 -5.889 1.00 98.38 85 ASP A O 1
ATOM 637 N N . TYR A 1 86 ? -12.485 -4.882 -5.235 1.00 98.06 86 TYR A N 1
ATOM 638 C CA . TYR A 1 86 ? -11.592 -5.092 -6.375 1.00 98.06 86 TYR A CA 1
ATOM 639 C C . TYR A 1 86 ? -11.079 -6.540 -6.459 1.00 98.06 86 TYR A C 1
ATOM 641 O O . TYR A 1 86 ? -11.036 -7.128 -7.540 1.00 98.06 86 TYR A O 1
ATOM 649 N N . LEU A 1 87 ? -10.706 -7.137 -5.327 1.00 98.06 87 LEU A N 1
ATOM 650 C CA . LEU A 1 87 ? -10.228 -8.519 -5.255 1.00 98.06 87 LEU A CA 1
ATOM 651 C C . LEU A 1 87 ? -11.342 -9.528 -5.563 1.00 98.06 87 LEU A C 1
ATOM 653 O O . LEU A 1 87 ? -11.116 -10.471 -6.325 1.00 98.06 87 LEU A O 1
ATOM 657 N N . VAL A 1 88 ? -12.557 -9.296 -5.062 1.00 98.31 88 VAL A N 1
ATOM 658 C CA . VAL A 1 88 ? -13.734 -10.126 -5.361 1.00 98.31 88 VAL A CA 1
ATOM 659 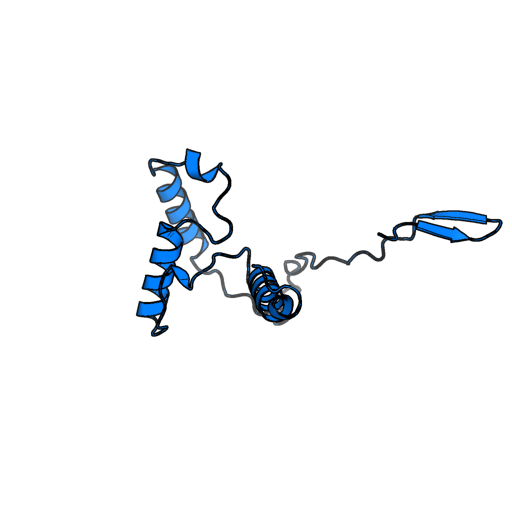C C . VAL A 1 88 ? -14.051 -10.107 -6.856 1.00 98.31 88 VAL A C 1
ATOM 661 O O . VAL A 1 88 ? -14.257 -11.166 -7.447 1.00 98.31 88 VAL A O 1
ATOM 664 N N . GLN A 1 89 ? -13.987 -8.940 -7.505 1.00 98.19 89 GLN A N 1
ATOM 665 C CA . GLN A 1 89 ? -14.149 -8.824 -8.963 1.00 98.19 89 GLN A CA 1
ATOM 666 C C . GLN A 1 89 ? -13.091 -9.612 -9.756 1.00 98.19 89 GLN A C 1
ATOM 668 O O . GLN A 1 89 ? -13.307 -9.950 -10.918 1.00 98.19 89 GLN A O 1
ATOM 673 N N . 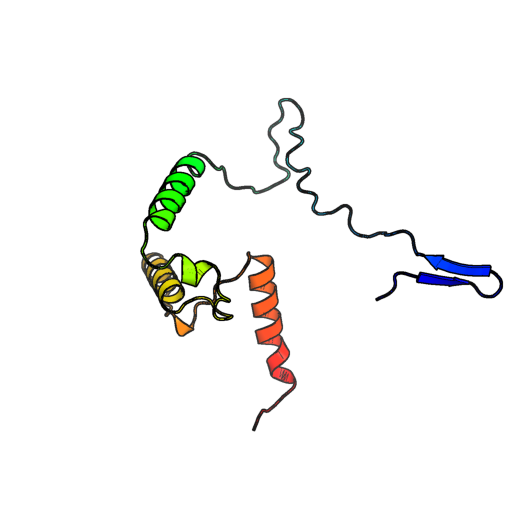ARG A 1 90 ? -11.949 -9.928 -9.136 1.00 97.56 90 ARG A N 1
ATOM 674 C CA . ARG A 1 90 ? -10.866 -10.745 -9.706 1.00 97.56 90 ARG A CA 1
ATOM 675 C C . ARG A 1 90 ? -10.928 -12.217 -9.279 1.00 97.56 90 ARG A C 1
ATOM 677 O O . ARG A 1 90 ? -9.991 -12.960 -9.555 1.00 97.56 90 ARG A O 1
ATOM 684 N N . GLY A 1 91 ? -12.012 -12.644 -8.631 1.00 98.00 91 GLY A N 1
ATOM 685 C CA . GLY A 1 91 ? -12.224 -14.030 -8.205 1.00 98.00 91 GLY A CA 1
ATOM 686 C C . GLY A 1 91 ? -11.576 -14.392 -6.867 1.00 98.00 91 GLY A C 1
ATOM 687 O O . GLY A 1 91 ? -11.538 -15.567 -6.509 1.00 98.00 91 GLY A O 1
ATOM 688 N N . VAL A 1 92 ? -11.077 -13.413 -6.109 1.00 98.00 92 VAL A N 1
ATOM 689 C CA . VAL A 1 92 ? -10.523 -13.635 -4.770 1.00 98.00 92 VAL A CA 1
ATOM 690 C C . VAL A 1 92 ? -11.617 -13.392 -3.733 1.00 98.00 92 VAL A C 1
ATOM 692 O O . VAL A 1 92 ? -11.972 -12.252 -3.446 1.00 98.00 92 VAL A O 1
ATOM 695 N N . ALA A 1 93 ? -12.154 -14.468 -3.153 1.00 97.56 93 ALA A N 1
ATOM 696 C CA . ALA A 1 93 ? -13.150 -14.380 -2.088 1.00 97.56 93 ALA A CA 1
ATOM 697 C C . ALA A 1 93 ? -12.526 -13.790 -0.809 1.00 97.56 93 ALA A C 1
ATOM 699 O O . ALA A 1 93 ? -11.716 -14.439 -0.145 1.00 97.56 93 ALA A O 1
ATOM 700 N N . THR A 1 94 ? -12.886 -12.552 -0.468 1.00 97.62 94 THR A N 1
ATOM 701 C CA . THR A 1 94 ? -12.361 -11.829 0.699 1.00 97.62 94 THR A CA 1
ATOM 702 C C . THR A 1 94 ? -13.353 -10.769 1.193 1.00 97.62 94 THR A C 1
ATOM 704 O O . THR A 1 94 ? -14.369 -10.513 0.551 1.00 97.62 94 THR A O 1
ATOM 707 N N . ASP A 1 95 ? -13.055 -10.152 2.334 1.00 97.50 95 ASP A N 1
ATOM 708 C CA . ASP A 1 95 ? -13.780 -9.020 2.916 1.00 97.50 95 ASP A CA 1
ATOM 709 C C . ASP A 1 95 ? -12.788 -8.001 3.503 1.00 97.50 95 ASP A C 1
ATOM 711 O O . ASP A 1 95 ? -11.607 -8.304 3.688 1.00 97.50 95 ASP A O 1
ATOM 715 N N . ALA A 1 96 ? -13.253 -6.791 3.825 1.00 96.88 96 ALA A N 1
ATOM 716 C CA . ALA A 1 96 ? -12.395 -5.717 4.333 1.00 96.88 96 ALA A CA 1
ATOM 717 C C . ALA A 1 96 ? -11.646 -6.065 5.637 1.00 96.88 96 ALA A C 1
ATOM 719 O O . ALA A 1 96 ? -10.576 -5.512 5.900 1.00 96.88 96 ALA A O 1
ATOM 720 N N . GLY A 1 97 ? -12.169 -6.983 6.456 1.00 96.31 97 GLY A N 1
ATOM 721 C CA . GLY A 1 97 ? -11.513 -7.482 7.666 1.00 96.31 97 GLY A CA 1
ATOM 722 C C . GLY A 1 97 ? -10.319 -8.397 7.382 1.00 96.31 97 GLY A C 1
ATOM 723 O O . GLY A 1 97 ? -9.462 -8.570 8.247 1.00 96.31 97 GLY A O 1
ATOM 724 N N . ARG A 1 98 ? -10.224 -8.936 6.162 1.00 95.31 98 ARG A N 1
ATOM 725 C CA . ARG A 1 98 ? -9.113 -9.768 5.673 1.00 95.31 98 ARG A CA 1
ATOM 726 C C . ARG A 1 98 ? -8.119 -9.002 4.796 1.00 95.31 98 ARG A C 1
ATOM 728 O O . ARG A 1 98 ? -7.194 -9.603 4.255 1.00 95.31 98 ARG A O 1
ATOM 735 N N . VAL A 1 99 ? -8.288 -7.687 4.664 1.00 96.25 99 VAL A N 1
ATOM 736 C CA . VAL A 1 99 ? -7.416 -6.816 3.870 1.00 96.25 99 VAL A CA 1
ATOM 737 C C . VAL A 1 99 ? -6.594 -5.918 4.793 1.00 96.25 99 VAL A C 1
ATOM 739 O O . VAL A 1 99 ? -7.120 -5.302 5.719 1.00 96.25 99 VAL A O 1
ATOM 742 N N . ALA A 1 100 ? -5.295 -5.821 4.516 1.00 95.31 100 ALA A N 1
ATOM 743 C CA . ALA A 1 100 ? -4.389 -4.870 5.149 1.00 95.31 100 ALA A CA 1
ATOM 744 C C . ALA A 1 100 ? -3.603 -4.120 4.069 1.00 95.31 100 ALA A C 1
ATOM 746 O O . ALA A 1 100 ? -3.053 -4.741 3.158 1.00 95.31 100 ALA A O 1
ATOM 747 N N . LEU A 1 101 ? -3.552 -2.792 4.171 1.00 95.31 101 LEU A N 1
ATOM 748 C CA . LEU A 1 101 ? -2.739 -1.956 3.292 1.00 95.31 101 LEU A CA 1
ATOM 749 C C . LEU A 1 101 ? -1.317 -1.864 3.834 1.00 95.31 101 LEU A C 1
ATOM 751 O O . LEU A 1 101 ? -1.103 -1.569 5.008 1.00 95.31 101 LEU A O 1
ATOM 755 N N . VAL A 1 102 ? -0.342 -2.121 2.966 1.00 95.62 102 VAL A N 1
ATOM 756 C CA . VAL A 1 102 ? 1.076 -2.217 3.324 1.00 95.62 102 VAL A CA 1
ATOM 757 C C . VAL A 1 102 ? 1.924 -1.373 2.383 1.00 95.62 102 VAL A C 1
ATOM 759 O O . VAL A 1 102 ? 1.584 -1.167 1.220 1.00 95.62 102 VAL A O 1
ATOM 762 N N . GLN A 1 103 ? 3.059 -0.904 2.892 1.00 92.56 103 GLN A N 1
ATOM 763 C CA . GLN A 1 103 ? 4.017 -0.073 2.151 1.00 92.56 103 GLN A CA 1
ATOM 764 C C . GLN A 1 103 ? 4.921 -0.939 1.258 1.00 92.56 103 GLN A C 1
ATOM 766 O O . GLN A 1 103 ? 6.119 -1.075 1.495 1.00 92.56 103 GLN A O 1
ATOM 771 N N . GLY A 1 104 ? 4.317 -1.586 0.262 1.00 90.31 104 GLY A N 1
ATOM 772 C CA . GLY A 1 104 ? 5.002 -2.455 -0.694 1.00 90.31 104 GLY A CA 1
ATOM 773 C C . GLY A 1 104 ? 5.077 -3.930 -0.284 1.00 90.31 104 GLY A C 1
ATOM 774 O O . GLY A 1 104 ? 4.797 -4.319 0.852 1.00 90.31 104 GLY A O 1
ATOM 775 N N . ALA A 1 105 ? 5.463 -4.768 -1.251 1.00 89.44 105 ALA A N 1
ATOM 776 C CA . ALA A 1 105 ? 5.409 -6.225 -1.124 1.00 89.44 105 ALA A CA 1
ATOM 777 C C . ALA A 1 105 ? 6.298 -6.764 0.005 1.00 89.44 105 ALA A C 1
ATOM 779 O O . ALA A 1 105 ? 5.860 -7.621 0.768 1.00 89.44 105 ALA A O 1
ATOM 780 N N . LEU A 1 106 ? 7.516 -6.231 0.161 1.00 92.62 106 LEU A N 1
ATOM 781 C CA . LEU A 1 106 ? 8.434 -6.667 1.219 1.00 92.62 106 LEU A CA 1
ATOM 782 C C . LEU A 1 106 ? 7.879 -6.376 2.616 1.00 92.62 106 LEU A C 1
ATOM 784 O O . LEU A 1 106 ? 7.930 -7.246 3.484 1.00 92.62 106 LEU A O 1
ATOM 788 N N . HIS A 1 107 ? 7.296 -5.191 2.827 1.00 93.62 107 HIS A N 1
ATOM 789 C CA . HIS A 1 107 ? 6.633 -4.865 4.089 1.00 93.62 107 HIS A CA 1
ATOM 790 C C . HIS A 1 107 ? 5.454 -5.819 4.338 1.00 93.62 107 HIS A C 1
ATOM 792 O O . HIS A 1 107 ? 5.345 -6.381 5.427 1.00 93.62 107 HIS A O 1
ATOM 798 N N . GLY A 1 108 ? 4.637 -6.087 3.315 1.00 93.94 108 GLY A N 1
ATOM 799 C CA . GLY A 1 108 ? 3.526 -7.037 3.405 1.00 93.94 108 GLY A CA 1
ATOM 800 C C . GLY A 1 108 ? 3.948 -8.447 3.803 1.00 93.94 108 GLY A C 1
ATOM 801 O O . GLY A 1 108 ? 3.413 -9.005 4.760 1.00 93.94 108 GLY A O 1
ATOM 802 N N . VAL A 1 109 ? 4.947 -9.003 3.114 1.00 95.00 109 VAL A N 1
ATOM 803 C CA . VAL A 1 109 ? 5.506 -10.325 3.430 1.00 95.00 109 VAL A CA 1
ATOM 804 C C . VAL A 1 109 ? 6.071 -10.343 4.848 1.00 95.00 109 VAL A C 1
ATOM 806 O O . VAL A 1 109 ? 5.809 -11.278 5.599 1.00 95.00 109 VAL A O 1
ATOM 809 N N . THR A 1 110 ? 6.790 -9.293 5.245 1.00 94.88 110 THR A N 1
ATOM 810 C CA . THR A 1 110 ? 7.370 -9.186 6.590 1.00 94.88 110 THR A CA 1
ATOM 811 C C . THR A 1 110 ? 6.286 -9.214 7.667 1.00 94.88 110 THR A C 1
ATOM 813 O O . THR A 1 110 ? 6.374 -10.013 8.598 1.00 94.88 110 THR A O 1
ATOM 816 N N . VAL A 1 111 ? 5.230 -8.406 7.530 1.00 92.25 111 VAL A N 1
ATOM 817 C CA . VAL A 1 111 ? 4.107 -8.376 8.485 1.00 92.25 111 VAL A CA 1
ATOM 818 C C . VAL A 1 111 ? 3.389 -9.723 8.535 1.00 92.25 111 VAL A C 1
ATOM 820 O O . VAL A 1 111 ? 3.096 -10.216 9.624 1.00 92.25 111 VAL A O 1
ATOM 823 N N . ALA A 1 112 ? 3.149 -10.353 7.383 1.00 92.88 112 ALA A N 1
ATOM 824 C CA . ALA A 1 112 ? 2.502 -11.660 7.315 1.00 92.88 112 ALA A CA 1
ATOM 825 C C . ALA A 1 112 ? 3.328 -12.751 8.018 1.00 92.88 112 ALA A C 1
ATOM 827 O O . ALA A 1 112 ? 2.786 -13.514 8.820 1.00 92.88 112 ALA A O 1
ATOM 828 N N . LEU A 1 113 ? 4.642 -12.796 7.770 1.00 94.44 113 LEU A N 1
ATOM 829 C CA . LEU A 1 113 ? 5.551 -13.750 8.406 1.00 94.44 113 LEU A CA 1
ATOM 830 C C . LEU A 1 113 ? 5.622 -13.525 9.916 1.00 94.44 113 LEU A C 1
ATOM 832 O O . LEU A 1 113 ? 5.418 -14.463 10.684 1.00 94.44 113 LEU A O 1
ATOM 836 N N . LEU A 1 114 ? 5.848 -12.287 10.360 1.00 93.06 114 LEU A N 1
ATOM 837 C CA . LEU A 1 114 ? 5.908 -11.970 11.787 1.00 93.06 114 LEU A CA 1
ATOM 838 C C . LEU A 1 114 ? 4.576 -12.274 12.484 1.00 93.06 114 LEU A C 1
ATOM 840 O O . LEU A 1 114 ? 4.574 -12.865 13.561 1.00 93.06 114 LEU A O 1
ATOM 844 N N . GLY A 1 115 ? 3.439 -11.954 11.865 1.00 89.69 115 GLY A N 1
ATOM 845 C CA . GLY A 1 115 ? 2.110 -12.249 12.405 1.00 89.69 115 GLY A CA 1
ATOM 846 C C . GLY A 1 115 ? 1.781 -13.746 12.463 1.00 89.69 115 GLY A C 1
ATOM 847 O O . GLY A 1 115 ? 1.095 -14.189 13.383 1.00 89.69 115 GLY A O 1
ATOM 848 N N . ALA A 1 116 ? 2.277 -14.546 11.515 1.00 90.06 116 ALA A N 1
ATOM 849 C CA . ALA A 1 116 ? 2.098 -15.998 11.518 1.00 90.06 116 ALA A CA 1
ATOM 850 C C . ALA A 1 116 ? 3.015 -16.697 12.536 1.00 90.06 116 ALA A C 1
ATOM 852 O O . ALA A 1 116 ? 2.598 -17.645 13.202 1.00 90.06 116 ALA A O 1
ATOM 853 N N . LEU A 1 117 ? 4.254 -16.220 12.676 1.00 89.19 117 LEU A N 1
ATOM 854 C CA . LEU A 1 117 ? 5.284 -16.835 13.517 1.00 89.19 117 LEU A CA 1
ATOM 855 C C . LEU A 1 117 ? 5.196 -16.414 14.992 1.00 89.19 117 LEU A C 1
ATOM 857 O O . LEU A 1 117 ? 5.519 -17.208 15.875 1.00 89.19 117 LEU A O 1
ATOM 861 N N . SER A 1 118 ? 4.707 -15.206 15.282 1.00 77.50 118 SER A N 1
ATOM 862 C CA . SER A 1 118 ? 4.559 -14.687 16.655 1.00 77.50 118 SER A CA 1
ATOM 863 C C . SER A 1 118 ? 3.467 -15.381 17.480 1.00 77.50 118 SER A C 1
ATOM 865 O O . SER A 1 118 ? 3.468 -15.281 18.707 1.00 77.50 118 SER A O 1
ATOM 867 N N . ARG A 1 119 ? 2.587 -16.174 16.850 1.00 58.53 119 ARG A N 1
ATOM 868 C CA . ARG A 1 119 ? 1.507 -16.924 17.526 1.00 58.53 119 ARG A CA 1
ATOM 869 C C . ARG A 1 119 ? 1.988 -18.030 18.477 1.00 58.53 119 ARG A C 1
ATOM 871 O O . ARG A 1 119 ? 1.156 -18.684 19.097 1.00 58.53 119 ARG A O 1
ATOM 878 N N . ARG A 1 120 ? 3.301 -18.257 18.612 1.00 55.84 120 ARG A N 1
ATOM 879 C CA . ARG A 1 120 ? 3.862 -19.274 19.521 1.00 55.84 120 ARG A CA 1
ATOM 880 C C . ARG A 1 120 ? 4.284 -18.762 20.901 1.00 55.84 120 ARG A C 1
ATOM 882 O O . ARG A 1 120 ? 4.626 -19.598 21.728 1.00 55.84 120 ARG A O 1
ATOM 889 N N . CYS A 1 121 ? 4.261 -17.454 21.183 1.00 52.19 121 CYS A N 1
ATOM 890 C CA . CYS A 1 121 ? 4.879 -16.955 22.423 1.00 52.19 121 CYS A CA 1
ATOM 891 C C . CYS A 1 121 ? 3.945 -16.405 23.503 1.00 52.19 121 CYS A C 1
ATOM 893 O O . CYS A 1 121 ? 4.386 -16.345 24.646 1.00 52.19 121 CYS A O 1
ATOM 895 N N . CYS A 1 122 ? 2.683 -16.058 23.243 1.00 50.44 122 CYS A N 1
ATOM 896 C CA . CYS A 1 122 ? 1.822 -15.548 24.317 1.00 50.44 122 CYS A CA 1
ATOM 897 C C . CYS A 1 122 ? 0.369 -15.997 24.157 1.00 50.44 122 CYS A C 1
ATOM 899 O O . CYS A 1 122 ? -0.345 -15.526 23.275 1.00 50.44 122 CYS A O 1
ATOM 901 N N . GLY A 1 123 ? -0.082 -16.861 25.069 1.00 49.28 123 GLY A N 1
ATOM 902 C CA . GLY A 1 123 ? -1.482 -16.879 25.468 1.00 49.28 123 GLY A CA 1
ATOM 903 C C . GLY A 1 123 ? -1.771 -15.581 26.213 1.00 49.28 123 GLY A C 1
ATOM 904 O O . GLY A 1 123 ? -1.320 -15.407 27.341 1.00 49.28 123 GLY A O 1
ATOM 905 N N . TRP A 1 124 ? -2.468 -14.654 25.567 1.00 38.66 124 TRP A N 1
ATOM 906 C CA . TRP A 1 124 ? -3.067 -13.513 26.249 1.00 38.66 124 TRP A CA 1
ATOM 907 C C . TRP A 1 124 ? -4.444 -13.941 26.769 1.00 38.66 124 TRP A C 1
ATOM 909 O O . TRP A 1 124 ? -5.374 -14.143 25.987 1.00 38.66 124 TRP A O 1
ATOM 919 N N . LYS A 1 125 ? -4.509 -14.167 28.086 1.00 34.66 125 LYS A N 1
ATOM 920 C CA . LYS A 1 125 ? -5.701 -13.922 28.906 1.00 34.66 125 LYS A CA 1
ATOM 921 C C . LYS A 1 125 ? -5.735 -12.441 29.256 1.00 34.66 125 LYS A C 1
ATOM 923 O O . LYS A 1 125 ? -4.629 -11.889 29.448 1.00 34.66 125 LYS A O 1
#

pLDDT: mean 81.83, std 16.62, range [34.66, 98.38]

Radius of gyration: 22.65 Å; chains: 1; bounding box: 60×38×56 Å

Secondary structure (DSSP, 8-state):
---EEEETTTEEEEPP---------GGG---TT----S--PPP-TTHHHHHHHHHHHHTTSS-SGGGGSPPPTT--HHHHHHHHHHHHHTT----GGG----SSHHHHHHHHHHHHHGGGS----

InterPro domains:
  IPR015424 Pyridoxal phosphate-dependent transferase [SSF53383] (27-116)

Organism: Rhizopus oryzae (NCBI:txid64495)

Foldseek 3Di:
DDQWDADVPPGIDGPDPPPDPDVPVPVPPPPPPDDDPPDPDDDCPCVVVVVVVVVVVLVPDDPPVVVVDDADQQGDLVVLQVVCVVCVVVVRNDHSVRHGDAPDDVRVVVCVVCVVVVVPPDDDD

Sequence (125 aa):
MGLVIGEIGRGTYVREAFGAQGMACDMLAGLGGGIDLNANMPTAFGQDTQLRRALRHLSQQGDLEALLLYQPPLGRPQERQLVADYLVQRGVATDAGRVALVQGALHGVTVALLGALSRRCCGWK